Protein AF-A0A2U1KRI1-F1 (afdb_monomer_lite)

Foldseek 3Di:
DDDDDDPPPDPCPPPDPQVPDPPDQDPVRDVPPDPDPDDPPCPVVQVVVQVVVLVPDDPVCVVLSVVQVPDVVRDGNVVSVVSVVVVVCVVVVVPD

Radius of gyration: 25.14 Å; chains: 1; bounding box: 43×42×74 Å

Secondary structure (DSSP, 8-state):
--------------TTSGGG-TT---GGGSTT--SSSS-SSSHHHHHHHHHHHHHTS-GGGHHHHHHHHT-SSPPPHHHHHHHHHHHHHHHHTT--

pLDDT: mean 76.07, std 18.69, range [38.94, 96.69]

Structure (mmCIF, N/CA/C/O backbone):
data_AF-A0A2U1KRI1-F1
#
_entry.id   AF-A0A2U1KRI1-F1
#
loop_
_atom_site.group_PDB
_atom_site.id
_atom_site.type_symbol
_atom_site.label_atom_id
_atom_site.label_alt_id
_atom_site.label_comp_id
_atom_site.label_asym_id
_atom_site.label_entity_id
_atom_site.label_seq_id
_atom_site.pdbx_PDB_ins_code
_atom_site.Cartn_x
_atom_site.Cartn_y
_atom_site.Cartn_z
_atom_site.occupancy
_atom_site.B_iso_or_equiv
_atom_site.auth_seq_id
_atom_site.auth_comp_id
_atom_site.auth_asym_id
_atom_site.auth_atom_id
_atom_site.pdbx_PDB_model_num
ATOM 1 N N . MET A 1 1 ? -15.061 -26.828 -50.150 1.00 47.59 1 MET A N 1
ATOM 2 C CA . MET A 1 1 ? -14.334 -25.543 -50.151 1.00 47.59 1 MET A CA 1
ATOM 3 C C . MET A 1 1 ? -14.420 -24.935 -48.764 1.00 47.59 1 MET A C 1
ATOM 5 O O . MET A 1 1 ? -15.453 -24.400 -48.395 1.00 47.59 1 MET A O 1
ATOM 9 N N . MET A 1 2 ? -13.339 -25.073 -48.007 1.00 38.94 2 MET A N 1
ATOM 10 C CA . MET A 1 2 ? -12.954 -24.184 -46.917 1.00 38.94 2 MET A CA 1
ATOM 11 C C . MET A 1 2 ? -11.470 -23.930 -47.157 1.00 38.94 2 MET A C 1
ATOM 13 O O . MET A 1 2 ? -10.689 -24.874 -47.245 1.00 38.94 2 MET A O 1
ATOM 17 N N . THR A 1 3 ? -11.118 -22.676 -47.399 1.00 50.22 3 THR A N 1
ATOM 18 C CA . THR A 1 3 ? -9.742 -22.223 -47.577 1.00 50.22 3 THR A CA 1
ATOM 19 C C . THR A 1 3 ? -9.236 -21.778 -46.214 1.00 50.22 3 THR A C 1
ATOM 21 O O . THR A 1 3 ? -9.749 -20.804 -45.667 1.00 50.22 3 THR A O 1
ATOM 24 N N . THR A 1 4 ? -8.245 -22.465 -45.659 1.00 51.28 4 THR A N 1
ATOM 25 C CA . THR A 1 4 ? -7.451 -21.923 -44.552 1.00 51.28 4 THR A CA 1
ATOM 26 C C . THR A 1 4 ? -6.012 -21.845 -45.025 1.00 51.28 4 THR A C 1
ATOM 28 O O . THR A 1 4 ? -5.334 -22.861 -45.171 1.00 51.28 4 THR A O 1
ATOM 31 N N . ASN A 1 5 ? -5.604 -20.618 -45.337 1.00 44.22 5 ASN A N 1
ATOM 32 C CA . ASN A 1 5 ? -4.247 -20.243 -45.696 1.00 44.22 5 ASN A CA 1
ATOM 33 C C . ASN A 1 5 ? -3.343 -20.537 -44.499 1.00 44.22 5 ASN A C 1
ATOM 35 O O . ASN A 1 5 ? -3.523 -19.960 -43.429 1.00 44.22 5 ASN A O 1
ATOM 39 N N . ASN A 1 6 ? -2.408 -21.465 -44.675 1.00 46.62 6 ASN A N 1
ATOM 40 C CA . ASN A 1 6 ? -1.364 -21.720 -43.701 1.00 46.62 6 ASN A CA 1
ATOM 41 C C . ASN A 1 6 ? -0.124 -20.951 -44.154 1.00 46.62 6 ASN A C 1
ATOM 43 O O . ASN A 1 6 ? 0.722 -21.495 -44.867 1.00 46.62 6 ASN A O 1
ATOM 47 N N . ASP A 1 7 ? -0.049 -19.675 -43.775 1.00 42.66 7 ASP A N 1
ATOM 48 C CA . ASP A 1 7 ? 1.176 -18.886 -43.866 1.00 42.66 7 ASP A CA 1
ATOM 49 C C . ASP A 1 7 ? 2.203 -19.505 -42.916 1.00 42.66 7 ASP A C 1
ATOM 51 O O . ASP A 1 7 ? 2.363 -19.117 -41.759 1.00 42.66 7 ASP A O 1
ATOM 55 N N . SER A 1 8 ? 2.891 -20.528 -43.415 1.00 48.81 8 SER A N 1
ATOM 56 C CA . SER A 1 8 ? 4.022 -21.160 -42.751 1.00 48.81 8 SER A CA 1
ATOM 57 C C . SER A 1 8 ? 5.233 -20.240 -42.876 1.00 48.81 8 SER A C 1
ATOM 59 O O . SER A 1 8 ? 6.212 -20.578 -43.532 1.00 48.81 8 SER A O 1
ATOM 61 N N . ASN A 1 9 ? 5.195 -19.079 -42.221 1.00 46.50 9 ASN A N 1
ATOM 62 C CA . ASN A 1 9 ? 6.424 -18.409 -41.803 1.00 46.50 9 ASN A CA 1
ATOM 63 C C . ASN A 1 9 ? 6.887 -19.018 -40.473 1.00 46.50 9 ASN A C 1
ATOM 65 O O . ASN A 1 9 ? 6.984 -18.356 -39.442 1.00 46.50 9 ASN A O 1
ATOM 69 N N . GLY A 1 10 ? 7.092 -20.333 -40.492 1.00 42.12 10 GLY A N 1
ATOM 70 C CA . GLY A 1 10 ? 7.824 -21.032 -39.460 1.00 42.12 10 GLY A CA 1
ATOM 71 C C . GLY A 1 10 ? 9.264 -21.114 -39.924 1.00 42.12 10 GLY A C 1
ATOM 72 O O . GLY A 1 10 ? 9.580 -21.934 -40.782 1.00 42.12 10 GLY A O 1
ATOM 73 N N . ASN A 1 11 ? 10.147 -20.307 -39.334 1.00 44.97 11 ASN A N 1
ATOM 74 C CA . ASN A 1 11 ? 11.543 -20.709 -39.194 1.00 44.97 11 ASN A CA 1
ATOM 75 C C . ASN A 1 11 ? 11.542 -21.996 -38.356 1.00 44.97 11 ASN A C 1
ATOM 77 O O . ASN A 1 11 ? 11.647 -21.965 -37.131 1.00 44.97 11 ASN A O 1
ATOM 81 N N . GLY A 1 12 ? 11.316 -23.128 -39.022 1.00 43.47 12 GLY A N 1
ATOM 82 C CA . GLY A 1 12 ? 11.338 -24.456 -38.440 1.00 43.47 12 GLY A CA 1
ATOM 83 C C . GLY A 1 12 ? 12.775 -24.828 -38.126 1.00 43.47 12 GLY A C 1
ATOM 84 O O . GLY A 1 12 ? 13.418 -25.538 -38.896 1.00 43.47 12 GLY A O 1
ATOM 85 N N . VAL A 1 13 ? 13.290 -24.348 -36.995 1.00 52.00 13 VAL A N 1
ATOM 86 C CA . VAL A 1 13 ? 14.420 -25.008 -36.343 1.00 52.00 13 VAL A CA 1
ATOM 87 C C . VAL A 1 13 ? 13.952 -26.416 -35.983 1.00 52.00 13 VAL A C 1
ATOM 89 O O . VAL A 1 13 ? 13.103 -26.613 -35.118 1.00 52.00 13 VAL A O 1
ATOM 92 N N . ASN A 1 14 ? 14.442 -27.379 -36.758 1.00 43.88 14 ASN A N 1
ATOM 93 C CA . ASN A 1 14 ? 14.099 -28.794 -36.710 1.00 43.88 14 ASN A CA 1
ATOM 94 C C . ASN A 1 14 ? 14.308 -29.333 -35.281 1.00 43.88 14 ASN A C 1
ATOM 96 O O . ASN A 1 14 ? 15.437 -29.498 -34.820 1.00 43.88 14 ASN A O 1
ATOM 100 N N . MET A 1 15 ? 13.217 -29.558 -34.550 1.00 52.59 15 MET A N 1
ATOM 101 C CA . MET A 1 15 ? 13.217 -29.833 -33.109 1.00 52.59 15 MET A CA 1
ATOM 102 C C . MET A 1 15 ? 13.369 -31.332 -32.819 1.00 52.59 15 MET A C 1
ATOM 104 O O . MET A 1 15 ? 12.609 -31.896 -32.039 1.00 52.59 15 MET A O 1
ATOM 108 N N . SER A 1 16 ? 14.306 -32.006 -33.492 1.00 50.12 16 SER A N 1
ATOM 109 C CA . SER A 1 16 ? 14.418 -33.468 -33.413 1.00 50.12 16 SER A CA 1
ATOM 110 C C . SER A 1 16 ? 15.727 -34.015 -32.852 1.00 50.12 16 SER A C 1
ATOM 112 O O . SER A 1 16 ? 15.782 -35.219 -32.675 1.00 50.12 16 SER A O 1
ATOM 114 N N . ASN A 1 17 ? 16.739 -33.205 -32.498 1.00 50.94 17 ASN A N 1
ATOM 115 C CA . ASN A 1 17 ? 17.983 -33.734 -31.893 1.00 50.94 17 ASN A CA 1
ATOM 116 C C . ASN A 1 17 ? 18.637 -32.875 -30.788 1.00 50.94 17 ASN A C 1
ATOM 118 O O . ASN A 1 17 ? 19.640 -33.293 -30.222 1.00 50.94 17 ASN A O 1
ATOM 122 N N . SER A 1 18 ? 18.086 -31.709 -30.436 1.00 56.72 18 SER A N 1
ATOM 123 C CA . SER A 1 18 ? 18.846 -30.704 -29.667 1.00 56.72 18 SER A CA 1
ATOM 124 C C . SER A 1 18 ? 18.897 -30.929 -28.145 1.00 56.72 18 SER A C 1
ATOM 126 O O . SER A 1 18 ? 19.768 -30.392 -27.475 1.00 56.72 18 SER A O 1
ATOM 128 N N . ALA A 1 19 ? 18.019 -31.764 -27.575 1.00 61.59 19 ALA A N 1
ATOM 129 C CA . ALA A 1 19 ? 17.967 -32.001 -26.123 1.00 61.59 19 ALA A CA 1
ATOM 130 C C . ALA A 1 1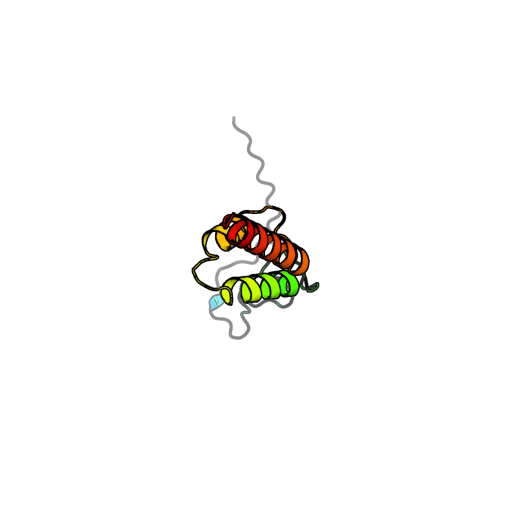9 ? 19.163 -32.797 -25.558 1.00 61.59 19 ALA A C 1
ATOM 132 O O . ALA A 1 19 ? 19.340 -32.847 -24.345 1.00 61.59 19 ALA A O 1
ATOM 133 N N . ASN A 1 20 ? 19.969 -33.421 -26.422 1.00 66.81 20 ASN A N 1
ATOM 134 C CA . ASN A 1 20 ? 21.164 -34.168 -26.022 1.00 66.81 20 ASN A CA 1
ATOM 135 C C . ASN A 1 20 ? 22.463 -33.384 -26.280 1.00 66.81 20 ASN A C 1
ATOM 137 O O . ASN A 1 20 ? 23.549 -33.926 -26.071 1.00 66.81 20 ASN A O 1
ATOM 141 N N . ASP A 1 21 ? 22.371 -32.131 -26.739 1.00 72.56 21 ASP A N 1
ATOM 142 C CA . ASP A 1 21 ? 23.545 -31.301 -26.986 1.00 72.56 21 ASP A CA 1
ATOM 143 C C . ASP A 1 21 ? 24.072 -30.698 -25.671 1.00 72.56 21 ASP A C 1
ATOM 145 O O . ASP A 1 21 ? 23.318 -30.055 -24.938 1.00 72.56 21 ASP A O 1
ATOM 149 N N . PRO A 1 22 ? 25.380 -30.808 -25.374 1.00 75.56 22 PRO A N 1
ATOM 150 C CA . PRO A 1 22 ? 25.969 -30.260 -24.149 1.00 75.56 22 PRO A CA 1
ATOM 151 C C . PRO A 1 22 ? 25.972 -28.720 -24.087 1.00 75.56 22 PRO A C 1
ATOM 153 O O . PRO A 1 22 ? 26.302 -28.157 -23.047 1.00 75.56 22 PRO A O 1
ATOM 156 N N . LEU A 1 23 ? 25.611 -28.035 -25.180 1.00 68.38 23 LEU A N 1
ATOM 157 C CA . LEU A 1 23 ? 25.447 -26.577 -25.252 1.00 68.38 23 LEU A CA 1
ATOM 158 C C . LEU A 1 23 ? 23.969 -26.165 -25.398 1.00 68.38 23 LEU A C 1
ATOM 160 O O . LEU A 1 23 ? 23.674 -25.029 -25.768 1.00 68.38 23 LEU A O 1
ATOM 164 N N . TYR A 1 24 ? 23.026 -27.074 -25.135 1.00 74.44 24 TYR A N 1
ATOM 165 C CA . TYR A 1 24 ? 21.606 -26.750 -25.190 1.00 74.44 24 TYR A CA 1
ATOM 166 C C . TYR A 1 24 ? 21.218 -25.830 -24.030 1.00 74.44 24 TYR A C 1
ATOM 168 O O . TYR A 1 24 ? 21.144 -26.237 -22.873 1.00 74.44 24 TYR A O 1
ATOM 176 N N . ILE A 1 25 ? 20.964 -24.571 -24.363 1.00 66.00 25 ILE A N 1
ATOM 177 C CA . ILE A 1 25 ? 20.353 -23.596 -23.469 1.00 66.00 25 ILE A CA 1
ATOM 178 C C . ILE A 1 25 ? 18.846 -23.767 -23.658 1.00 66.00 25 ILE A C 1
ATOM 180 O O . ILE A 1 25 ? 18.326 -23.493 -24.743 1.00 66.00 25 ILE A O 1
ATOM 184 N N . GLY A 1 26 ? 18.153 -24.283 -22.639 1.00 66.75 26 GLY A N 1
ATOM 185 C CA . GLY A 1 26 ? 16.707 -24.468 -22.696 1.00 66.75 26 GLY A CA 1
ATOM 186 C C . GLY A 1 26 ? 16.001 -23.149 -22.989 1.00 66.75 26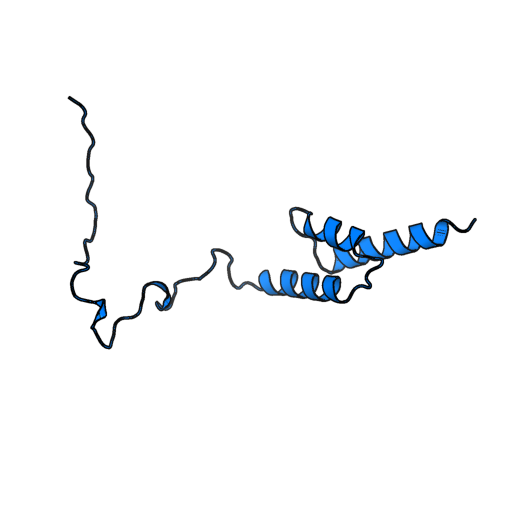 GLY A C 1
ATOM 187 O O . GLY A 1 26 ? 16.564 -22.075 -22.782 1.00 66.75 26 GLY A O 1
ATOM 188 N N . ASN A 1 27 ? 14.747 -23.206 -23.448 1.00 60.69 27 ASN A N 1
ATOM 189 C CA . ASN A 1 27 ? 13.984 -21.990 -23.754 1.00 60.69 27 ASN A CA 1
ATOM 190 C C . ASN A 1 27 ? 14.077 -20.968 -22.599 1.00 60.69 27 ASN A C 1
ATOM 192 O O . ASN A 1 27 ? 14.319 -19.795 -22.848 1.00 60.69 27 ASN A O 1
ATOM 196 N N . SER A 1 28 ? 14.011 -21.424 -21.342 1.00 64.06 28 SER A N 1
ATOM 197 C CA . SER A 1 28 ? 14.121 -20.599 -20.127 1.00 64.06 28 SER A CA 1
ATOM 198 C C . SER A 1 28 ? 15.523 -20.075 -19.793 1.00 64.06 28 SER A C 1
ATOM 200 O O . SER A 1 28 ? 15.638 -19.162 -18.980 1.00 64.06 28 SER A O 1
ATOM 202 N N . ASP A 1 29 ? 16.572 -20.632 -20.393 1.00 62.91 29 ASP A N 1
ATOM 203 C CA . ASP A 1 29 ? 17.968 -20.370 -20.024 1.00 62.91 29 ASP A CA 1
ATOM 204 C C . ASP A 1 29 ? 18.625 -19.307 -20.926 1.00 62.91 29 ASP A C 1
ATOM 206 O O . ASP A 1 29 ? 19.802 -18.976 -20.765 1.00 62.91 29 ASP A O 1
ATOM 210 N N . HIS A 1 30 ? 17.880 -18.749 -21.888 1.00 71.50 30 HIS A N 1
ATOM 211 C CA . HIS A 1 30 ? 18.425 -17.793 -22.845 1.00 71.50 30 HIS A CA 1
ATOM 212 C C . HIS A 1 30 ? 18.676 -16.416 -22.197 1.00 71.50 30 HIS A C 1
ATOM 214 O O . HIS A 1 30 ? 17.752 -15.820 -21.630 1.00 71.50 30 HIS A O 1
ATOM 220 N N . PRO A 1 31 ? 19.882 -15.827 -22.321 1.00 70.44 31 PRO A N 1
ATOM 221 C CA . PRO A 1 31 ? 20.114 -14.461 -21.867 1.00 70.44 31 PRO A CA 1
ATOM 222 C C . PRO A 1 31 ? 19.211 -13.499 -22.654 1.00 70.44 31 PRO A C 1
ATOM 224 O O . PRO A 1 31 ? 19.227 -13.484 -23.884 1.00 70.44 31 PRO A O 1
ATOM 227 N N . GLY A 1 32 ? 18.393 -12.724 -21.938 1.00 68.31 32 GLY A N 1
ATOM 228 C CA . GLY A 1 32 ? 17.389 -11.819 -22.514 1.00 68.31 32 GLY A CA 1
ATOM 229 C C . GLY A 1 32 ? 15.942 -12.325 -22.448 1.00 68.31 32 GLY A C 1
ATOM 230 O O . GLY A 1 32 ? 15.027 -11.527 -22.653 1.00 68.31 32 GLY A O 1
ATOM 231 N N . MET A 1 33 ? 15.705 -13.595 -22.096 1.00 72.62 33 MET A N 1
ATOM 232 C CA . MET A 1 33 ? 14.368 -14.072 -21.721 1.00 72.62 33 MET A CA 1
ATOM 233 C C . MET A 1 33 ? 13.991 -13.491 -20.356 1.00 72.62 33 MET A C 1
ATOM 235 O O . MET A 1 33 ? 14.526 -13.872 -19.316 1.00 72.62 33 MET A O 1
ATOM 239 N N . VAL A 1 34 ? 13.067 -12.531 -20.349 1.00 65.25 34 VAL A N 1
ATOM 240 C CA . VAL A 1 34 ? 12.509 -12.007 -19.101 1.00 65.25 34 VAL A CA 1
ATOM 241 C C . VAL A 1 34 ? 11.416 -12.972 -18.639 1.00 65.25 34 VAL A C 1
ATOM 243 O O . VAL A 1 34 ? 10.408 -13.130 -19.319 1.00 65.25 34 VAL A O 1
ATOM 246 N N . LEU A 1 35 ? 11.578 -13.589 -17.462 1.00 69.62 35 LEU A N 1
ATOM 247 C CA . LEU A 1 35 ? 10.586 -14.506 -16.859 1.00 69.62 35 LEU A CA 1
ATOM 248 C C . LEU A 1 35 ? 9.231 -13.834 -16.546 1.00 69.62 35 LEU A C 1
ATOM 250 O O . LEU A 1 35 ? 8.288 -14.476 -16.092 1.00 69.62 35 LEU A O 1
ATOM 254 N N . THR A 1 36 ? 9.143 -12.518 -16.729 1.00 63.78 36 THR A N 1
ATOM 255 C CA . THR A 1 36 ? 7.968 -11.698 -16.461 1.00 63.78 36 THR A CA 1
ATOM 256 C C . THR A 1 36 ? 7.914 -10.527 -17.438 1.00 63.78 36 THR A C 1
ATOM 258 O O . THR A 1 36 ? 8.923 -9.906 -17.740 1.00 63.78 36 THR A O 1
ATOM 261 N N . ASN A 1 37 ? 6.724 -10.135 -17.888 1.00 64.75 37 ASN A N 1
ATOM 262 C CA . ASN A 1 37 ? 6.546 -8.937 -18.717 1.00 64.75 37 ASN A CA 1
ATOM 263 C C . ASN A 1 37 ? 6.732 -7.624 -17.922 1.00 64.75 37 ASN A C 1
ATOM 265 O O . ASN A 1 37 ? 6.526 -6.540 -18.465 1.00 64.75 37 ASN A O 1
ATOM 269 N N . THR A 1 38 ? 7.090 -7.697 -16.634 1.00 67.88 38 THR A N 1
ATOM 270 C CA . THR A 1 38 ? 7.331 -6.525 -15.785 1.00 67.88 38 THR A CA 1
ATOM 271 C C . THR A 1 38 ? 8.817 -6.145 -15.830 1.00 67.88 38 THR A C 1
ATOM 273 O O . THR A 1 38 ? 9.637 -6.927 -15.352 1.00 67.88 38 THR A O 1
ATOM 276 N N . PRO A 1 39 ? 9.197 -4.958 -16.345 1.00 69.44 39 PRO A N 1
ATOM 277 C CA . PRO A 1 39 ? 10.591 -4.516 -16.354 1.00 69.44 39 PRO A CA 1
ATOM 278 C C . PRO A 1 39 ? 11.183 -4.466 -14.939 1.00 69.44 39 PRO A C 1
ATOM 280 O O . PRO A 1 39 ? 10.498 -4.070 -13.993 1.00 69.44 39 PRO A O 1
ATOM 283 N N . PHE A 1 40 ? 12.474 -4.777 -14.795 1.00 65.06 40 PHE A N 1
ATOM 284 C CA . PHE A 1 40 ? 13.228 -4.695 -13.533 1.00 65.06 40 PHE A CA 1
ATOM 285 C C . PHE A 1 40 ? 13.542 -3.244 -13.109 1.00 65.06 40 PHE A C 1
ATOM 287 O O . PHE A 1 40 ? 14.660 -2.907 -12.744 1.00 65.06 40 PHE A O 1
ATOM 294 N N . ASN A 1 41 ? 12.555 -2.353 -13.159 1.00 66.31 41 ASN A N 1
ATOM 295 C CA . ASN A 1 41 ? 12.695 -0.926 -12.850 1.00 66.31 41 ASN A CA 1
ATOM 296 C C . ASN A 1 41 ? 12.427 -0.591 -11.368 1.00 66.31 41 ASN A C 1
ATOM 298 O O . ASN A 1 41 ? 11.964 0.501 -11.051 1.00 66.31 41 ASN A O 1
ATOM 302 N N . GLY A 1 42 ? 12.619 -1.551 -10.459 1.00 70.44 42 GLY A N 1
ATOM 303 C CA . GLY A 1 42 ? 12.325 -1.373 -9.032 1.00 70.44 42 GLY A CA 1
ATOM 304 C C . GLY A 1 42 ? 10.831 -1.407 -8.666 1.00 70.44 42 GLY A C 1
ATOM 305 O O . GLY A 1 42 ? 10.487 -1.417 -7.483 1.00 70.44 42 GLY A O 1
ATOM 306 N N . LYS A 1 43 ? 9.898 -1.518 -9.629 1.00 70.19 43 LYS A N 1
ATOM 307 C CA . LYS A 1 43 ? 8.459 -1.681 -9.322 1.00 70.19 43 LYS A CA 1
ATOM 308 C C . LYS A 1 43 ? 8.184 -2.934 -8.482 1.00 70.19 43 LYS A C 1
ATOM 310 O O . LYS A 1 43 ? 7.305 -2.920 -7.620 1.00 70.19 43 LYS A O 1
ATOM 315 N N . ILE A 1 44 ? 8.966 -3.995 -8.690 1.00 77.75 44 ILE A N 1
ATOM 316 C CA . ILE A 1 44 ? 8.926 -5.213 -7.868 1.00 77.75 44 ILE A CA 1
ATOM 317 C C . ILE A 1 44 ? 9.383 -4.916 -6.432 1.00 77.75 44 ILE A C 1
ATOM 319 O O . ILE A 1 44 ? 8.775 -5.418 -5.490 1.00 77.75 44 ILE A O 1
ATOM 323 N N . GLU A 1 45 ? 10.378 -4.047 -6.235 1.00 83.31 45 GLU A N 1
ATOM 324 C CA . GLU A 1 45 ? 10.854 -3.667 -4.900 1.00 83.31 45 GLU A CA 1
ATOM 325 C C . GLU A 1 45 ? 9.790 -2.900 -4.115 1.00 83.31 45 GLU A C 1
ATOM 327 O O . GLU A 1 45 ? 9.585 -3.172 -2.934 1.00 83.31 45 GLU A O 1
ATOM 332 N N . GLY A 1 46 ? 9.073 -1.975 -4.762 1.00 85.94 46 GLY A N 1
ATOM 333 C CA . GLY A 1 46 ? 7.967 -1.250 -4.131 1.00 85.94 46 GLY A CA 1
ATOM 334 C C . GLY A 1 46 ? 6.854 -2.189 -3.655 1.00 85.94 46 GLY A C 1
ATOM 335 O O . GLY A 1 46 ? 6.394 -2.080 -2.517 1.00 85.94 46 GLY A O 1
ATOM 336 N N . ARG A 1 47 ? 6.478 -3.163 -4.496 1.00 88.44 47 ARG A N 1
ATOM 337 C CA . ARG A 1 47 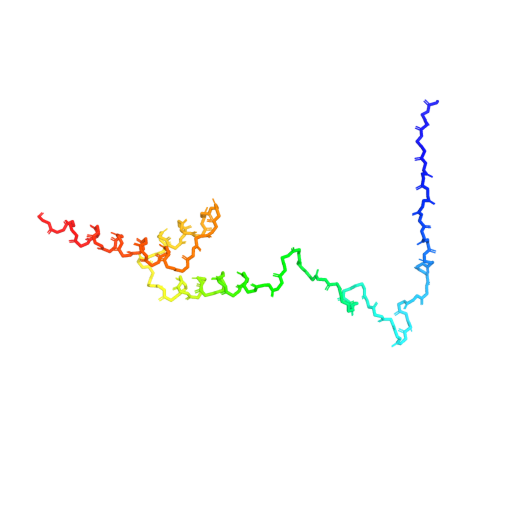? 5.509 -4.211 -4.132 1.00 88.44 47 ARG A CA 1
ATOM 338 C C . ARG A 1 47 ? 6.049 -5.095 -3.008 1.00 88.44 47 ARG A C 1
ATOM 340 O O . ARG A 1 47 ? 5.337 -5.322 -2.040 1.00 88.44 47 ARG A O 1
ATOM 347 N N . SER A 1 48 ? 7.306 -5.529 -3.081 1.00 90.00 48 SER A N 1
ATOM 348 C CA . SER A 1 48 ? 7.942 -6.348 -2.039 1.00 90.00 48 SER A CA 1
ATOM 349 C C . SER A 1 48 ? 7.966 -5.636 -0.684 1.00 90.00 48 SER A C 1
ATOM 351 O O . SER A 1 48 ? 7.572 -6.221 0.323 1.00 90.00 48 SER A O 1
ATOM 353 N N . LYS A 1 49 ? 8.336 -4.349 -0.652 1.00 92.50 49 LYS A N 1
ATOM 354 C CA . LYS A 1 49 ? 8.313 -3.527 0.570 1.00 92.50 49 LYS A CA 1
ATOM 355 C C . LYS A 1 49 ? 6.904 -3.407 1.152 1.00 92.50 49 LYS A C 1
ATOM 357 O O . LYS A 1 49 ? 6.750 -3.507 2.366 1.00 92.50 49 LYS A O 1
ATOM 362 N N . LEU A 1 50 ? 5.884 -3.239 0.307 1.00 95.06 50 LEU A N 1
ATOM 363 C CA . LEU A 1 50 ? 4.488 -3.220 0.751 1.00 95.06 50 LEU A CA 1
ATOM 364 C C . LEU A 1 50 ? 4.081 -4.553 1.372 1.00 95.06 50 LEU A C 1
ATOM 366 O O . LEU A 1 50 ? 3.555 -4.562 2.480 1.00 95.06 50 LEU A O 1
ATOM 370 N N . ILE A 1 51 ? 4.331 -5.666 0.682 1.00 94.94 51 ILE A N 1
ATOM 371 C CA . ILE A 1 51 ? 3.981 -6.992 1.195 1.00 94.94 51 ILE A CA 1
ATOM 372 C C . ILE A 1 51 ? 4.690 -7.246 2.528 1.00 94.94 51 ILE A C 1
ATOM 374 O O . ILE A 1 51 ? 4.040 -7.636 3.491 1.00 94.94 51 ILE A O 1
ATOM 378 N N . GLN A 1 52 ? 5.985 -6.943 2.636 1.00 94.75 52 GLN A N 1
ATOM 379 C CA . GLN A 1 52 ? 6.728 -7.080 3.893 1.00 94.75 52 GLN A CA 1
ATOM 380 C C . GLN A 1 52 ? 6.161 -6.214 5.024 1.00 94.75 52 GLN A C 1
ATOM 382 O O . GLN A 1 52 ? 6.093 -6.675 6.161 1.00 94.75 52 GLN A O 1
ATOM 387 N N . PHE A 1 53 ? 5.760 -4.974 4.733 1.00 95.81 53 PHE A N 1
ATOM 388 C CA . PHE A 1 53 ? 5.080 -4.113 5.702 1.00 95.81 53 PHE A CA 1
ATOM 389 C C . PHE A 1 53 ? 3.777 -4.757 6.191 1.00 95.81 53 PHE A C 1
ATOM 391 O O . PHE A 1 53 ? 3.587 -4.904 7.394 1.00 95.81 53 PHE A O 1
ATOM 398 N N . LEU A 1 54 ? 2.926 -5.203 5.264 1.00 96.00 54 LEU A N 1
ATOM 399 C CA . LEU A 1 54 ? 1.638 -5.823 5.570 1.00 96.00 54 LEU A CA 1
ATOM 400 C C . LEU A 1 54 ? 1.773 -7.129 6.368 1.00 96.00 54 LEU A C 1
ATOM 402 O O . LEU A 1 54 ? 0.972 -7.374 7.264 1.00 96.00 54 LEU A O 1
ATOM 406 N N . MET A 1 55 ? 2.784 -7.952 6.075 1.00 93.94 55 MET A N 1
ATOM 407 C CA . MET A 1 55 ? 3.033 -9.208 6.797 1.00 93.94 55 MET A CA 1
ATOM 408 C C . MET A 1 55 ? 3.525 -8.997 8.230 1.00 93.94 55 MET A C 1
ATOM 410 O O . MET A 1 55 ? 3.349 -9.877 9.064 1.00 93.94 55 MET A O 1
ATOM 414 N N . LYS A 1 56 ? 4.131 -7.841 8.521 1.00 94.44 56 LYS A N 1
ATOM 415 C CA . LYS A 1 56 ? 4.575 -7.467 9.871 1.00 94.44 56 LYS A CA 1
ATOM 416 C C . LYS A 1 56 ? 3.456 -6.862 10.726 1.00 94.44 56 LYS A C 1
ATOM 418 O O . LYS A 1 56 ? 3.693 -6.593 11.900 1.00 94.44 56 LYS A O 1
ATOM 423 N N . LEU A 1 57 ? 2.273 -6.614 10.158 1.00 94.38 57 LEU A N 1
ATOM 424 C CA . LEU A 1 57 ? 1.118 -6.148 10.924 1.00 94.38 57 LEU A CA 1
ATOM 425 C C . LEU A 1 57 ? 0.562 -7.278 11.796 1.00 94.38 57 LEU A C 1
ATOM 427 O O . LEU A 1 57 ? 0.599 -8.445 11.407 1.00 94.38 57 LEU A O 1
ATOM 431 N N . ASN A 1 58 ? 0.001 -6.907 12.946 1.00 94.31 58 ASN A N 1
ATOM 432 C CA . ASN A 1 58 ? -0.652 -7.846 13.853 1.00 94.31 58 ASN A CA 1
ATOM 433 C C . ASN A 1 58 ? -1.936 -8.445 13.239 1.00 94.31 58 ASN A C 1
ATOM 435 O O . ASN A 1 58 ? -2.505 -7.883 12.293 1.00 94.31 58 ASN A O 1
ATOM 439 N N . ASP A 1 59 ? -2.411 -9.560 13.794 1.00 93.50 59 ASP A N 1
ATOM 440 C CA . ASP A 1 59 ? -3.570 -10.310 13.279 1.00 93.50 59 ASP A CA 1
ATOM 441 C C . ASP A 1 59 ? -4.875 -9.499 13.336 1.00 93.50 59 ASP A C 1
ATOM 443 O O . ASP A 1 59 ? -5.734 -9.618 12.468 1.00 93.50 59 ASP A O 1
ATOM 447 N N . GLU A 1 60 ? -4.990 -8.558 14.277 1.00 92.50 60 GLU A N 1
ATOM 448 C CA . GLU A 1 60 ? -6.120 -7.618 14.359 1.00 92.50 60 GLU A CA 1
ATOM 449 C C . GLU A 1 60 ? -6.296 -6.739 13.100 1.00 92.50 60 GLU A C 1
ATOM 451 O O . GLU A 1 60 ? -7.356 -6.145 12.899 1.00 92.50 60 GLU A O 1
ATOM 456 N N . TYR A 1 61 ? -5.265 -6.649 12.251 1.00 94.56 61 TYR A N 1
ATOM 457 C CA . TYR A 1 61 ? -5.272 -5.903 10.990 1.00 94.56 61 TYR A CA 1
ATOM 458 C C . TYR A 1 61 ? -5.498 -6.797 9.762 1.00 94.56 61 TYR A C 1
ATOM 460 O O . TYR A 1 61 ? -5.333 -6.324 8.635 1.00 94.56 61 TYR A O 1
ATOM 468 N N . GLU A 1 62 ? -5.874 -8.069 9.935 1.00 94.81 62 GLU A N 1
ATOM 469 C CA . GLU A 1 62 ? -6.127 -9.008 8.832 1.00 94.81 62 GLU A CA 1
ATOM 470 C C . GLU A 1 62 ? -7.130 -8.449 7.809 1.00 94.81 62 GLU A C 1
ATOM 472 O O . GLU A 1 62 ? -6.867 -8.455 6.607 1.00 94.81 62 GLU A O 1
ATOM 477 N N . SER A 1 63 ? -8.243 -7.877 8.277 1.00 94.06 63 SER A N 1
ATOM 478 C CA . SER A 1 63 ? -9.261 -7.288 7.397 1.00 94.06 63 SER A CA 1
ATOM 479 C C . SER A 1 63 ? -8.693 -6.154 6.530 1.00 94.06 63 SER A C 1
ATOM 481 O O . SER A 1 63 ? -8.889 -6.126 5.313 1.00 94.06 63 SER A O 1
ATOM 483 N N . VAL A 1 64 ? -7.894 -5.263 7.129 1.00 94.81 64 VAL A N 1
ATOM 484 C CA . VAL A 1 64 ? -7.245 -4.145 6.423 1.00 94.81 64 VAL A CA 1
ATOM 485 C C . VAL A 1 64 ? -6.201 -4.655 5.432 1.00 94.81 64 VAL A C 1
ATOM 487 O O . VAL A 1 64 ? -6.099 -4.151 4.314 1.00 94.81 64 VAL A O 1
ATOM 490 N N . ARG A 1 65 ? -5.443 -5.689 5.809 1.00 96.31 65 ARG A N 1
ATOM 491 C CA . ARG A 1 65 ? -4.471 -6.357 4.937 1.00 96.31 65 ARG A CA 1
ATOM 492 C C . ARG A 1 65 ? -5.152 -6.924 3.695 1.00 96.31 65 ARG A C 1
ATOM 494 O O . ARG A 1 65 ? -4.713 -6.631 2.584 1.00 96.31 65 ARG A O 1
ATOM 501 N N . ASN A 1 66 ? -6.237 -7.672 3.880 1.00 95.50 66 ASN A N 1
ATOM 502 C CA . ASN A 1 66 ? -7.011 -8.260 2.789 1.00 95.50 66 ASN A CA 1
ATOM 503 C C . ASN A 1 66 ? -7.609 -7.177 1.885 1.00 95.50 66 ASN A C 1
ATOM 505 O O . ASN A 1 66 ? -7.504 -7.272 0.662 1.00 95.50 66 ASN A O 1
ATOM 509 N N . GLN A 1 67 ? -8.146 -6.105 2.474 1.00 95.44 67 GLN A N 1
ATOM 510 C CA . GLN A 1 67 ? -8.656 -4.959 1.724 1.00 95.44 67 GLN A CA 1
ATOM 511 C C . GLN A 1 67 ? -7.567 -4.318 0.854 1.00 95.44 67 GLN A C 1
ATOM 513 O O . GLN A 1 67 ? -7.797 -4.093 -0.330 1.00 95.44 67 GLN A O 1
ATOM 518 N N . ILE A 1 68 ? -6.384 -4.048 1.416 1.00 96.25 68 ILE A N 1
ATOM 519 C CA . ILE A 1 68 ? -5.259 -3.433 0.695 1.00 96.25 68 ILE A CA 1
ATOM 520 C C . ILE A 1 68 ? -4.771 -4.331 -0.449 1.00 96.25 68 ILE A C 1
ATOM 522 O O . ILE A 1 68 ? -4.480 -3.827 -1.535 1.00 96.25 68 ILE A O 1
ATOM 526 N N . LEU A 1 69 ? -4.687 -5.645 -0.224 1.00 95.06 69 LEU A N 1
ATOM 527 C CA . LEU A 1 69 ? -4.265 -6.617 -1.239 1.00 95.06 69 LEU A CA 1
ATOM 528 C C . LEU A 1 69 ? -5.266 -6.749 -2.394 1.00 95.06 69 LEU A C 1
ATOM 530 O O . LEU A 1 69 ? -4.853 -7.056 -3.510 1.00 95.06 69 LEU A O 1
ATOM 534 N N . ALA A 1 70 ? -6.551 -6.495 -2.140 1.00 96.00 70 ALA A N 1
ATOM 535 C CA . ALA A 1 70 ? -7.610 -6.531 -3.146 1.00 96.00 70 ALA A CA 1
ATOM 536 C C . ALA A 1 70 ? -7.719 -5.243 -3.991 1.00 96.00 70 ALA A C 1
ATOM 538 O O . ALA A 1 70 ? -8.522 -5.188 -4.920 1.00 96.00 70 ALA A O 1
ATOM 539 N N . MET A 1 71 ? -6.948 -4.192 -3.685 1.00 95.31 71 MET A N 1
ATOM 540 C CA . MET A 1 71 ? -6.977 -2.935 -4.441 1.00 95.31 71 MET A CA 1
ATOM 541 C C . MET A 1 71 ? -6.252 -3.059 -5.791 1.00 95.31 71 MET A C 1
ATOM 543 O O . MET A 1 71 ? -5.128 -3.558 -5.848 1.00 95.31 71 MET A O 1
ATOM 547 N N . ASP A 1 72 ? -6.836 -2.489 -6.850 1.00 90.75 72 ASP A N 1
ATOM 548 C CA . ASP A 1 72 ? -6.201 -2.327 -8.165 1.00 90.75 72 ASP A CA 1
ATOM 549 C C . ASP A 1 72 ? -6.330 -0.865 -8.660 1.00 90.75 72 ASP A C 1
ATOM 551 O O . ASP A 1 72 ? -7.450 -0.357 -8.761 1.00 90.75 72 ASP A O 1
ATOM 555 N N . PRO A 1 73 ? -5.219 -0.140 -8.920 1.00 90.19 73 PRO A N 1
ATOM 556 C CA . PRO A 1 73 ? -3.833 -0.574 -8.751 1.00 90.19 73 PRO A CA 1
ATOM 557 C C . PRO A 1 73 ? -3.443 -0.731 -7.277 1.00 90.19 73 PRO A C 1
ATOM 559 O O . PRO A 1 73 ? -3.839 0.064 -6.419 1.00 90.19 73 PRO A O 1
ATOM 562 N N . LEU A 1 74 ? -2.602 -1.734 -7.003 1.00 92.75 74 LEU A N 1
ATOM 563 C CA . LEU A 1 74 ? -2.059 -1.991 -5.668 1.00 92.75 74 LEU A CA 1
ATOM 564 C C . LEU A 1 74 ? -1.389 -0.714 -5.112 1.00 92.75 74 LEU A C 1
ATOM 566 O O . LEU A 1 74 ? -0.571 -0.100 -5.810 1.00 92.75 74 LEU A O 1
ATOM 570 N N . PRO A 1 75 ? -1.717 -0.283 -3.882 1.00 95.19 75 PRO A N 1
ATOM 571 C CA . PRO A 1 75 ? -1.250 0.989 -3.344 1.00 95.19 75 PRO A CA 1
ATOM 572 C C . PRO A 1 75 ? 0.255 0.984 -3.048 1.00 95.19 75 PRO A C 1
ATOM 574 O O . PRO A 1 75 ? 0.915 -0.048 -3.018 1.00 95.19 75 PRO A O 1
ATOM 577 N N . THR A 1 76 ? 0.819 2.163 -2.793 1.00 94.81 76 THR A N 1
ATOM 578 C CA . THR A 1 76 ? 2.195 2.291 -2.295 1.00 94.81 76 THR A CA 1
ATOM 579 C C . THR A 1 76 ? 2.262 2.025 -0.789 1.00 94.81 76 THR A C 1
ATOM 581 O O . THR A 1 76 ? 1.256 2.132 -0.086 1.00 94.81 76 THR A O 1
ATOM 584 N N . VAL A 1 77 ? 3.466 1.753 -0.272 1.00 94.81 77 VAL A N 1
ATOM 585 C CA . VAL A 1 77 ? 3.721 1.584 1.174 1.00 94.81 77 VAL A CA 1
ATOM 586 C C . VAL A 1 77 ? 3.186 2.769 1.984 1.00 94.81 77 VAL A C 1
ATOM 588 O O . VAL A 1 77 ? 2.497 2.574 2.978 1.00 94.81 77 VAL A O 1
ATOM 591 N N . ASN A 1 78 ? 3.429 4.000 1.520 1.00 95.69 78 ASN A N 1
ATOM 592 C CA . ASN A 1 78 ? 2.969 5.213 2.202 1.00 95.69 78 ASN A CA 1
ATOM 593 C C . ASN A 1 78 ? 1.438 5.261 2.289 1.00 95.69 78 ASN A C 1
ATOM 595 O O . ASN A 1 78 ? 0.886 5.564 3.342 1.00 95.69 78 ASN A O 1
ATOM 599 N N . LYS A 1 79 ? 0.737 4.920 1.200 1.00 96.12 79 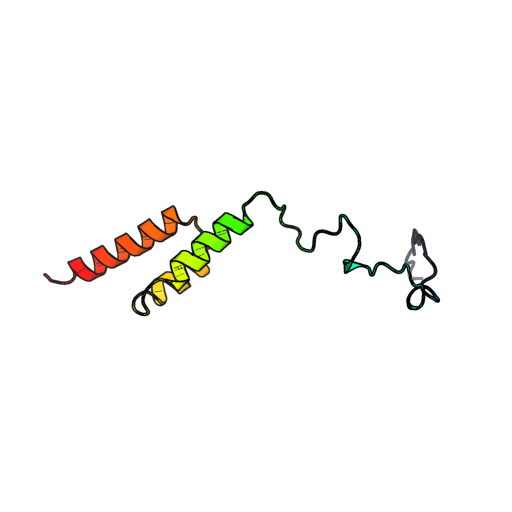LYS A N 1
ATOM 600 C CA . LYS A 1 79 ? -0.731 4.889 1.190 1.00 96.12 79 LYS A CA 1
ATOM 601 C C . LYS A 1 79 ? -1.277 3.793 2.110 1.00 96.12 79 LYS A C 1
ATOM 603 O O . LYS A 1 79 ? -2.232 4.048 2.834 1.00 96.12 79 LYS A O 1
ATOM 608 N N . ALA A 1 80 ? -0.655 2.615 2.127 1.00 96.69 80 ALA A N 1
ATOM 609 C CA . ALA A 1 80 ? -1.015 1.543 3.052 1.00 96.69 80 ALA A CA 1
ATOM 610 C C . ALA A 1 80 ? -0.832 1.958 4.522 1.00 96.69 80 ALA A C 1
ATOM 612 O O . ALA A 1 80 ? -1.725 1.718 5.330 1.00 96.69 80 ALA A O 1
ATOM 613 N N . TYR A 1 81 ? 0.262 2.654 4.852 1.00 96.38 81 TYR A N 1
ATOM 614 C CA . TYR A 1 81 ? 0.482 3.215 6.188 1.00 96.38 81 TYR A CA 1
ATOM 615 C C . TYR A 1 81 ? -0.645 4.172 6.604 1.00 96.38 81 TYR A C 1
ATOM 617 O O . TYR A 1 81 ? -1.197 4.039 7.696 1.00 96.38 81 TYR A O 1
ATOM 625 N N . TYR A 1 82 ? -1.046 5.090 5.716 1.00 96.31 82 TYR A N 1
ATOM 626 C CA . TYR A 1 82 ? -2.168 5.992 5.992 1.00 96.31 82 TYR A CA 1
ATOM 627 C C . TYR A 1 82 ? -3.481 5.241 6.234 1.00 96.31 82 TYR A C 1
ATOM 629 O O . TYR A 1 82 ? -4.205 5.597 7.158 1.00 96.31 82 TYR A O 1
ATOM 637 N N . ILE A 1 83 ? -3.783 4.204 5.445 1.00 96.00 83 ILE A N 1
ATOM 638 C CA . ILE A 1 83 ? -5.001 3.395 5.619 1.00 96.00 83 ILE A CA 1
ATOM 639 C C . ILE A 1 83 ? -5.015 2.739 7.006 1.00 96.00 83 ILE A C 1
ATOM 641 O O . ILE A 1 83 ? -6.001 2.869 7.729 1.00 96.00 83 ILE A O 1
ATOM 645 N N . VAL A 1 84 ? -3.913 2.095 7.403 1.00 94.69 84 VAL A N 1
ATOM 646 C CA . VAL A 1 84 ? -3.794 1.453 8.723 1.00 94.69 84 VAL A CA 1
ATOM 647 C C . VAL A 1 84 ? -3.999 2.475 9.845 1.00 94.69 84 VAL A C 1
ATOM 649 O O . VAL A 1 84 ? -4.817 2.251 10.735 1.00 94.69 84 VAL A O 1
ATOM 652 N N . GLN A 1 85 ? -3.352 3.639 9.753 1.00 94.06 85 GLN A N 1
ATOM 653 C CA . GLN A 1 85 ? -3.463 4.689 10.768 1.00 94.06 85 GLN A CA 1
ATOM 654 C C . GLN A 1 85 ? -4.893 5.248 10.901 1.00 94.06 85 GLN A C 1
ATOM 656 O O . GLN A 1 85 ? -5.318 5.618 11.996 1.00 94.06 85 GLN A O 1
ATOM 661 N N . GLN A 1 86 ? -5.657 5.327 9.806 1.00 93.12 86 GLN A N 1
ATOM 662 C CA . GLN A 1 86 ? -7.063 5.744 9.865 1.00 93.12 86 GLN A CA 1
ATOM 663 C C . GLN A 1 86 ? -7.927 4.718 10.602 1.00 93.12 86 GLN A C 1
ATOM 665 O O . GLN A 1 86 ? -8.760 5.104 11.421 1.00 93.12 86 GLN A O 1
ATOM 670 N N . ILE A 1 87 ? -7.705 3.426 10.355 1.00 91.06 87 ILE A N 1
ATOM 671 C CA . ILE A 1 87 ? -8.434 2.351 11.038 1.00 91.06 87 ILE A CA 1
ATOM 672 C C . ILE A 1 87 ? -8.112 2.337 12.533 1.00 91.06 87 ILE A C 1
ATOM 674 O O . ILE A 1 87 ? -9.025 2.202 13.344 1.00 91.06 87 ILE A O 1
ATOM 678 N N . GLU A 1 88 ? -6.852 2.547 12.918 1.00 88.50 88 GLU A N 1
ATOM 679 C CA . GLU A 1 88 ? -6.473 2.676 14.331 1.00 88.50 88 GLU A CA 1
ATOM 680 C C . GLU A 1 88 ? -7.222 3.816 15.024 1.00 88.50 88 GLU A C 1
ATOM 682 O O . GLU A 1 88 ? -7.805 3.610 16.089 1.00 88.50 88 GLU A O 1
ATOM 687 N N . LYS A 1 89 ? -7.273 4.998 14.397 1.00 89.31 89 LYS A N 1
ATOM 688 C CA . LYS A 1 89 ? -8.009 6.153 14.932 1.00 89.31 89 LYS A CA 1
ATOM 689 C C . LYS A 1 89 ? -9.504 5.878 15.060 1.00 89.31 89 LYS A C 1
ATOM 691 O O . LYS A 1 89 ? -10.095 6.251 16.067 1.00 89.31 89 LYS A O 1
ATOM 696 N N . GLN A 1 90 ? -10.110 5.216 14.074 1.00 85.31 90 GLN A N 1
ATOM 697 C CA . GLN A 1 90 ? -11.521 4.827 14.143 1.00 85.31 90 GLN A CA 1
ATOM 698 C C .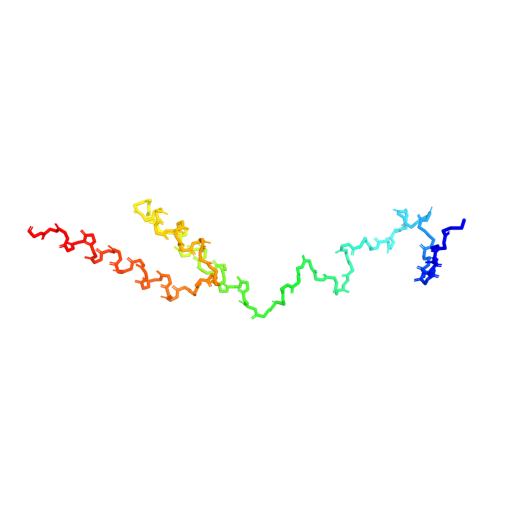 GLN A 1 90 ? -11.765 3.824 15.270 1.00 85.31 90 GLN A C 1
ATOM 700 O O . GLN A 1 90 ? -12.722 3.974 16.018 1.00 85.31 90 GLN A O 1
ATOM 705 N N . LYS A 1 91 ? -10.875 2.845 15.449 1.00 82.12 91 LYS A N 1
ATOM 706 C CA . LYS A 1 91 ? -10.995 1.845 16.515 1.00 82.12 91 LYS A CA 1
ATOM 707 C C . LYS A 1 91 ? -10.831 2.460 17.909 1.00 82.12 91 LYS A C 1
ATOM 709 O O . LYS A 1 91 ? -11.536 2.069 18.831 1.00 82.12 91 LYS A O 1
ATOM 714 N N . GLN A 1 92 ? -9.934 3.435 18.055 1.00 73.94 92 GLN A N 1
ATOM 715 C CA . GLN A 1 92 ? -9.720 4.172 19.307 1.00 73.94 92 GLN A CA 1
ATOM 716 C C . GLN A 1 92 ? -10.850 5.170 19.603 1.00 73.94 92 GLN A C 1
ATOM 718 O O . GLN A 1 92 ? -11.243 5.325 20.754 1.00 73.94 92 GLN A O 1
ATOM 723 N N . GLY A 1 93 ? -11.399 5.821 18.575 1.00 62.50 93 GLY A N 1
ATOM 724 C CA . GLY A 1 93 ? -12.468 6.816 18.707 1.00 62.50 93 GLY A CA 1
ATOM 725 C C . GLY A 1 93 ? -13.855 6.252 19.036 1.00 62.50 93 GLY A C 1
ATOM 726 O O . GLY A 1 93 ? -14.773 7.032 19.249 1.00 62.50 93 GLY A O 1
ATOM 727 N N . VAL A 1 94 ? -14.023 4.925 19.085 1.00 57.06 94 VAL A N 1
ATOM 728 C CA . VAL A 1 94 ? -15.284 4.257 19.472 1.00 57.06 94 VAL A CA 1
ATOM 729 C C . VAL A 1 94 ? -15.425 4.114 21.002 1.00 57.06 94 VAL A C 1
ATOM 731 O O . VAL A 1 94 ? -16.453 3.659 21.492 1.00 57.06 94 VAL A O 1
ATOM 734 N N . LEU A 1 95 ? -14.435 4.561 21.782 1.00 54.84 95 LEU A N 1
ATOM 735 C CA . LEU A 1 95 ? -14.5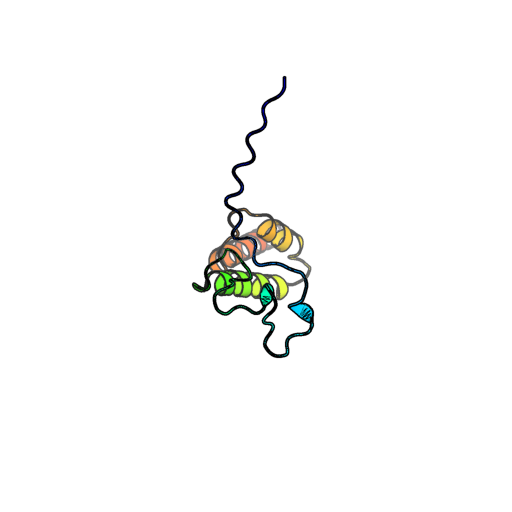65 4.750 23.230 1.00 54.84 95 LEU A CA 1
ATOM 736 C C . LEU A 1 95 ? -15.049 6.183 23.524 1.00 54.84 95 LEU A C 1
ATOM 738 O O . LEU A 1 95 ? -14.233 7.056 23.822 1.00 54.84 95 LEU A O 1
ATOM 742 N N . VAL A 1 96 ? -16.358 6.433 23.421 1.00 45.41 96 VAL A N 1
ATOM 743 C CA . VAL A 1 96 ? -17.006 7.652 23.950 1.00 45.41 96 VAL A CA 1
ATOM 744 C C . VAL A 1 96 ? -18.271 7.287 24.706 1.00 45.41 96 VAL A C 1
ATOM 746 O O . VAL A 1 96 ? -19.023 6.432 24.188 1.00 45.41 96 VAL A O 1
#

Organism: Artemisia annua (NCBI:txid35608)

Sequence (96 aa):
MMTTNNDSNGNGVNMSNSANDPLYIGNSDHPGMVLTNTPFNGKIEGRSKLIQFLMKLNDEYESVRNQILAMDPLPTVNKAYYIVQQIEKQKQGVLV